Protein AF-A0A091BXR1-F1 (afdb_monomer)

Structure (mmCIF, N/CA/C/O backbone):
data_AF-A0A091BXR1-F1
#
_entry.id   AF-A0A091BXR1-F1
#
loop_
_atom_site.group_PDB
_atom_site.id
_atom_site.type_symbol
_atom_site.label_atom_id
_atom_site.label_alt_id
_atom_site.label_comp_id
_atom_site.label_asym_id
_atom_site.label_entity_id
_atom_site.label_seq_id
_atom_site.pdbx_PDB_ins_code
_atom_site.Cartn_x
_atom_site.Cartn_y
_atom_site.Cartn_z
_atom_site.occupancy
_atom_site.B_iso_or_equiv
_atom_site.auth_seq_id
_atom_site.auth_comp_id
_atom_site.auth_asym_id
_atom_site.auth_atom_id
_atom_site.pdbx_PDB_model_num
ATOM 1 N N . MET A 1 1 ? -2.622 -21.880 33.610 1.00 42.75 1 MET A N 1
ATOM 2 C CA . MET A 1 1 ? -3.788 -21.358 32.866 1.00 42.75 1 MET A CA 1
ATOM 3 C C . MET A 1 1 ? -3.250 -20.638 31.643 1.00 42.75 1 MET A C 1
ATOM 5 O O . MET A 1 1 ? -2.645 -19.586 31.789 1.00 42.75 1 MET A O 1
ATOM 9 N N . ASN A 1 2 ? -3.341 -21.270 30.472 1.00 48.25 2 ASN A N 1
ATOM 10 C CA . ASN A 1 2 ? -2.780 -20.744 29.229 1.00 48.25 2 ASN A CA 1
ATOM 11 C C . ASN A 1 2 ? -3.683 -19.625 28.717 1.00 48.25 2 ASN A C 1
ATOM 13 O O . ASN A 1 2 ? -4.821 -19.883 28.329 1.00 48.25 2 ASN A O 1
ATOM 17 N N . ALA A 1 3 ? -3.180 -18.393 28.741 1.00 55.19 3 ALA A N 1
ATOM 18 C CA . ALA A 1 3 ? -3.835 -17.270 28.097 1.00 55.19 3 ALA A CA 1
ATOM 19 C C . ALA A 1 3 ? -3.880 -17.554 26.592 1.00 55.19 3 ALA A C 1
ATOM 21 O O . ALA A 1 3 ? -2.868 -17.464 25.897 1.00 55.19 3 ALA A O 1
ATOM 22 N N . GLN A 1 4 ? -5.050 -17.944 26.090 1.00 58.56 4 GLN A N 1
ATOM 23 C CA . GLN A 1 4 ? -5.328 -17.863 24.667 1.00 58.56 4 GLN A CA 1
ATOM 24 C C . GLN A 1 4 ? -5.138 -16.398 24.269 1.00 58.56 4 GLN A C 1
ATOM 26 O O . GLN A 1 4 ? -5.912 -15.530 24.669 1.00 58.56 4 GLN A O 1
ATOM 31 N N . ILE A 1 5 ? -4.063 -16.114 23.534 1.00 62.75 5 ILE A N 1
ATOM 32 C CA . ILE A 1 5 ? -3.831 -14.817 22.903 1.00 62.75 5 ILE A CA 1
ATOM 33 C C . ILE A 1 5 ? -5.041 -14.587 22.001 1.00 62.75 5 ILE A C 1
ATOM 35 O O . ILE A 1 5 ? -5.177 -15.256 20.977 1.00 62.75 5 ILE A O 1
ATOM 39 N N . SER A 1 6 ? -5.952 -13.698 22.408 1.00 54.34 6 SER A N 1
ATOM 40 C CA . SER A 1 6 ? -7.141 -13.381 21.623 1.00 54.34 6 SER A CA 1
ATOM 41 C C . SER A 1 6 ? -6.669 -12.901 20.254 1.00 54.34 6 SER A C 1
ATOM 43 O O . SER A 1 6 ? -6.088 -11.815 20.133 1.00 54.34 6 SER A O 1
ATOM 45 N N . LYS A 1 7 ? -6.860 -13.718 19.220 1.00 57.91 7 LYS A N 1
ATOM 46 C CA . LYS A 1 7 ? -6.605 -13.325 17.841 1.00 57.91 7 LYS A CA 1
ATOM 47 C C . LYS A 1 7 ? -7.672 -12.282 17.511 1.00 57.91 7 LYS A C 1
ATOM 49 O O . LYS A 1 7 ? -8.781 -12.630 17.146 1.00 57.91 7 LYS A O 1
ATOM 54 N N . LYS A 1 8 ? -7.376 -11.010 17.790 1.00 62.25 8 LYS A N 1
ATOM 55 C CA . LYS A 1 8 ? -8.262 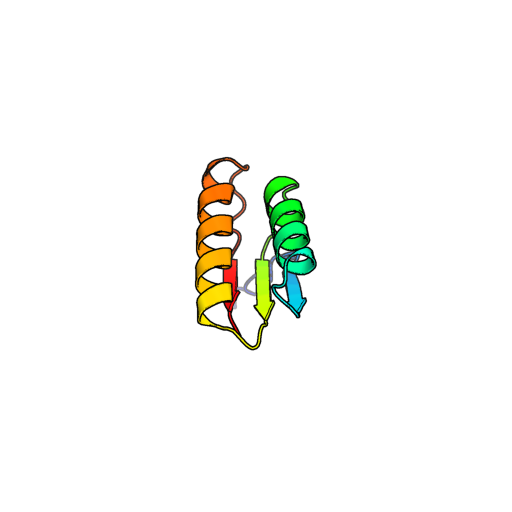-9.884 17.476 1.00 62.25 8 LYS A CA 1
ATOM 56 C C . LYS A 1 8 ? -8.586 -9.968 15.986 1.00 62.25 8 LYS A C 1
A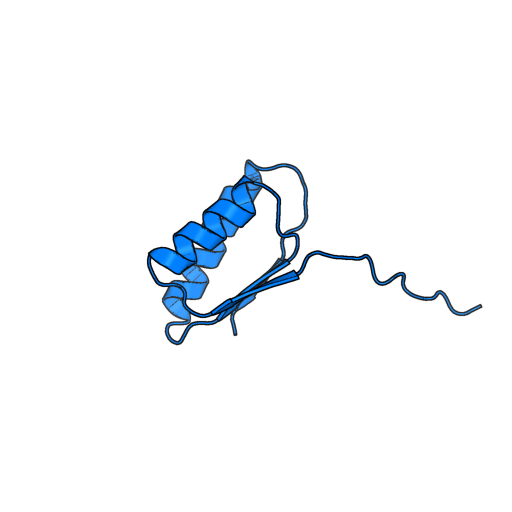TOM 58 O O . LYS A 1 8 ? -7.642 -10.025 15.194 1.00 62.25 8 LYS A O 1
ATOM 63 N N . ASP A 1 9 ? -9.869 -9.971 15.633 1.00 63.84 9 ASP A N 1
ATOM 64 C CA . ASP A 1 9 ? -10.334 -9.924 14.246 1.00 63.84 9 ASP A CA 1
ATOM 65 C C . ASP A 1 9 ? -9.891 -8.602 13.616 1.00 63.84 9 ASP A C 1
ATOM 67 O O . ASP A 1 9 ? -10.574 -7.580 13.689 1.00 63.84 9 ASP A O 1
ATOM 71 N N . ARG A 1 10 ? -8.676 -8.606 13.063 1.00 71.06 10 ARG A N 1
ATOM 72 C CA . ARG A 1 10 ? -8.119 -7.481 12.325 1.00 71.06 10 ARG A CA 1
ATOM 73 C C . ARG A 1 10 ? -8.435 -7.656 10.857 1.00 71.06 10 ARG A C 1
ATOM 75 O O . ARG A 1 10 ? -8.096 -8.677 10.262 1.00 71.06 10 ARG A O 1
ATOM 82 N N . GLN A 1 11 ? -9.071 -6.644 10.280 1.00 83.00 11 GLN A N 1
ATOM 83 C CA . GLN A 1 11 ? -9.313 -6.579 8.844 1.00 83.00 11 GLN A CA 1
ATOM 84 C C . GLN A 1 11 ? -7.977 -6.354 8.141 1.00 83.00 11 GLN A C 1
ATOM 86 O O . GLN A 1 11 ? -7.443 -5.241 8.132 1.00 83.00 11 GLN A O 1
ATOM 91 N N . LYS A 1 12 ? -7.429 -7.450 7.616 1.00 86.00 12 LYS A N 1
ATOM 92 C CA . LYS A 1 12 ? -6.171 -7.487 6.884 1.00 86.00 12 LYS A CA 1
ATOM 93 C C . LYS A 1 12 ? -6.452 -7.514 5.388 1.00 86.00 12 LYS A C 1
ATOM 95 O O . LYS A 1 12 ? -7.167 -8.395 4.916 1.00 86.00 12 LYS A O 1
ATOM 100 N N . VAL A 1 13 ? -5.860 -6.575 4.663 1.00 89.12 13 VAL A N 1
ATOM 101 C CA . VAL A 1 13 ? -5.967 -6.441 3.209 1.00 89.12 13 VAL A CA 1
ATOM 102 C C . VAL A 1 13 ? -4.577 -6.602 2.604 1.00 89.12 13 VAL A C 1
ATOM 104 O O . VAL A 1 13 ? -3.602 -6.106 3.160 1.00 89.12 13 VAL A O 1
ATOM 107 N N . ILE A 1 14 ? -4.478 -7.318 1.486 1.00 91.19 14 ILE A N 1
ATOM 108 C CA . ILE A 1 14 ? -3.246 -7.426 0.701 1.00 91.19 14 ILE A CA 1
ATOM 109 C C . ILE A 1 14 ? -3.520 -6.814 -0.671 1.00 91.19 14 ILE A C 1
ATOM 111 O O . ILE A 1 14 ? -4.391 -7.295 -1.395 1.00 91.19 14 ILE A O 1
ATOM 115 N N . LEU A 1 15 ? -2.792 -5.751 -0.997 1.00 89.69 15 LEU A N 1
ATOM 116 C CA . LEU A 1 15 ? -2.760 -5.109 -2.301 1.00 89.69 15 LEU A CA 1
ATOM 117 C C . LEU A 1 15 ? -1.633 -5.736 -3.128 1.00 89.69 15 LEU A C 1
ATOM 119 O O . LEU A 1 15 ? -0.500 -5.807 -2.661 1.00 89.69 15 LEU A O 1
ATOM 123 N N . VAL A 1 16 ? -1.940 -6.177 -4.347 1.00 93.19 16 VAL A N 1
ATOM 124 C CA . VAL A 1 16 ? -0.942 -6.662 -5.309 1.00 93.19 16 VAL A CA 1
ATOM 125 C C . VAL A 1 16 ? -0.942 -5.716 -6.504 1.00 93.19 16 VAL A C 1
ATOM 127 O O . VAL A 1 16 ? -1.952 -5.615 -7.201 1.00 93.19 16 VAL A O 1
ATOM 130 N N . GLY A 1 17 ? 0.183 -5.040 -6.723 1.00 91.25 17 GLY A N 1
ATOM 131 C CA . GLY A 1 17 ? 0.362 -3.988 -7.717 1.00 91.25 17 GLY A CA 1
ATOM 132 C C . GLY A 1 17 ? 0.157 -2.591 -7.128 1.00 91.25 17 GLY A C 1
ATOM 133 O O . GLY A 1 17 ? -0.980 -2.154 -6.958 1.00 91.25 17 GLY A O 1
ATOM 134 N N . ASP A 1 18 ? 1.253 -1.872 -6.897 1.00 89.69 18 ASP A N 1
ATOM 135 C CA . ASP A 1 18 ? 1.320 -0.490 -6.402 1.00 89.69 18 ASP A CA 1
ATOM 136 C C . ASP A 1 18 ? 1.531 0.523 -7.544 1.00 89.69 18 ASP A C 1
ATOM 138 O O . ASP A 1 18 ? 2.347 1.446 -7.527 1.00 89.69 18 ASP A O 1
ATOM 142 N N . GLY A 1 19 ? 0.781 0.313 -8.626 1.00 89.81 19 GLY A N 1
ATOM 143 C CA . GLY A 1 19 ? 0.629 1.315 -9.676 1.00 89.81 19 GLY A CA 1
ATOM 144 C C . GLY A 1 19 ? -0.308 2.445 -9.237 1.00 89.81 19 GLY A C 1
ATOM 145 O O . GLY A 1 19 ? -0.864 2.428 -8.146 1.00 89.81 19 GLY A O 1
ATOM 146 N N . ALA A 1 20 ? -0.596 3.391 -10.134 1.00 92.00 20 ALA A N 1
ATOM 147 C CA . ALA A 1 20 ? -1.478 4.531 -9.833 1.00 92.00 20 ALA A CA 1
ATOM 148 C C . ALA A 1 20 ? -2.873 4.133 -9.297 1.00 92.00 20 ALA A C 1
ATOM 150 O O . ALA A 1 20 ? -3.464 4.847 -8.490 1.00 92.00 20 ALA A O 1
ATOM 151 N N . VAL A 1 21 ? -3.407 2.989 -9.744 1.00 94.62 21 VAL A N 1
ATOM 152 C CA . VAL A 1 21 ? -4.690 2.451 -9.260 1.00 94.62 21 VAL A CA 1
ATOM 153 C C . VAL A 1 21 ? -4.542 1.827 -7.871 1.00 94.62 21 VAL A C 1
ATOM 155 O O . VAL A 1 21 ? -5.393 2.041 -7.010 1.00 94.62 21 VAL A O 1
ATOM 158 N N . GLY A 1 22 ? -3.463 1.070 -7.654 1.00 92.75 22 GLY A N 1
ATOM 159 C CA . GLY A 1 22 ? -3.189 0.391 -6.392 1.00 92.75 22 GLY A CA 1
ATOM 160 C C . GLY A 1 22 ? -2.939 1.369 -5.251 1.00 92.75 22 GLY A C 1
ATOM 161 O O . GLY A 1 22 ? -3.601 1.278 -4.216 1.00 92.75 22 GLY A O 1
ATOM 162 N N . SER A 1 23 ? -2.085 2.366 -5.486 1.00 90.56 23 SER A N 1
ATOM 163 C CA . SER A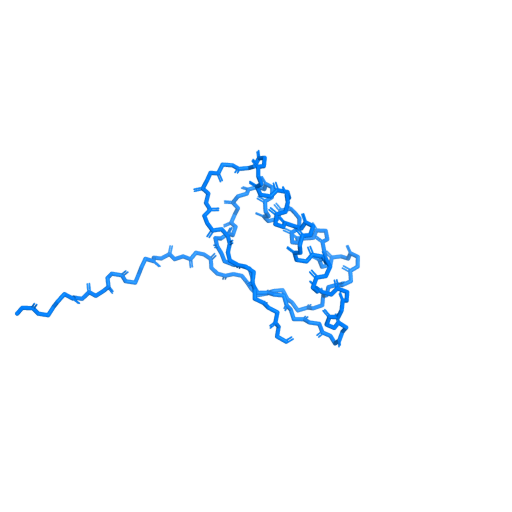 1 23 ? -1.767 3.402 -4.503 1.00 90.56 23 SER A CA 1
ATOM 164 C C . SER A 1 23 ? -2.997 4.244 -4.142 1.00 90.56 23 SER A C 1
ATOM 166 O O . SER A 1 23 ? -3.273 4.479 -2.966 1.00 90.56 23 SER A O 1
ATOM 168 N N . SER A 1 24 ? -3.831 4.599 -5.130 1.00 92.88 24 SER A N 1
ATOM 169 C CA . SER A 1 24 ? -5.107 5.300 -4.899 1.00 92.88 24 SER A CA 1
ATOM 170 C C . SER A 1 24 ? -6.083 4.477 -4.051 1.00 92.88 24 SER A C 1
ATOM 172 O O . SER A 1 24 ? -6.770 5.015 -3.179 1.00 92.88 24 SER A O 1
ATOM 174 N N . TYR A 1 25 ? -6.151 3.163 -4.283 1.00 92.62 25 TYR A N 1
ATOM 175 C CA . TYR A 1 25 ? -6.977 2.264 -3.479 1.00 92.62 25 TYR A CA 1
ATOM 176 C C . TYR A 1 25 ? -6.440 2.129 -2.048 1.00 92.62 25 TYR A C 1
ATOM 178 O O . TYR A 1 25 ? -7.217 2.209 -1.095 1.00 92.62 25 TYR A O 1
ATOM 186 N N . ALA A 1 26 ? -5.122 1.993 -1.877 1.00 90.12 26 ALA A N 1
ATOM 187 C CA . ALA A 1 26 ? -4.488 1.963 -0.562 1.00 90.12 26 ALA A CA 1
ATOM 188 C C . ALA A 1 26 ? -4.746 3.266 0.220 1.00 90.12 26 ALA A C 1
ATOM 190 O O . ALA A 1 26 ? -5.125 3.216 1.393 1.00 90.12 26 ALA A O 1
ATOM 191 N N . PHE A 1 27 ? -4.666 4.421 -0.446 1.00 89.81 27 PHE A N 1
ATOM 192 C CA . PHE A 1 27 ? -4.998 5.722 0.137 1.00 89.81 27 PHE A CA 1
ATOM 193 C C . PHE A 1 27 ? -6.468 5.814 0.573 1.00 89.81 27 PHE A C 1
ATOM 195 O O . PHE A 1 27 ? -6.769 6.258 1.685 1.00 89.81 27 PHE A O 1
ATOM 202 N N . ALA A 1 28 ? -7.403 5.336 -0.253 1.00 89.44 28 ALA A N 1
ATOM 203 C CA . ALA A 1 28 ? -8.820 5.286 0.106 1.00 89.44 28 ALA A CA 1
ATOM 204 C C . ALA A 1 28 ? -9.076 4.379 1.326 1.00 89.44 28 ALA A C 1
ATOM 206 O O . ALA A 1 28 ? -9.828 4.753 2.227 1.00 89.44 28 ALA A O 1
ATOM 207 N N . LEU A 1 29 ? -8.417 3.217 1.405 1.00 87.94 29 LEU A N 1
ATOM 208 C CA . LEU A 1 29 ? -8.532 2.308 2.551 1.00 87.94 29 LEU A CA 1
ATOM 209 C C . LEU A 1 29 ? -8.035 2.935 3.858 1.00 87.94 29 LEU A C 1
ATOM 211 O O . LEU A 1 29 ? -8.665 2.746 4.906 1.00 87.94 29 LEU A O 1
ATOM 215 N N . VAL A 1 30 ? -6.919 3.665 3.785 1.00 84.75 30 VAL A N 1
ATOM 216 C CA . VAL A 1 30 ? -6.312 4.375 4.918 1.00 84.75 30 VAL A CA 1
ATOM 217 C C . VAL A 1 30 ? -7.212 5.518 5.391 1.00 84.75 30 VAL A C 1
ATOM 219 O O . VAL A 1 30 ? -7.518 5.607 6.580 1.00 84.75 30 VAL A O 1
ATOM 222 N N . THR A 1 31 ? -7.694 6.354 4.471 1.00 85.25 31 THR A N 1
ATOM 223 C CA . THR A 1 31 ? -8.525 7.531 4.789 1.00 85.25 31 THR A CA 1
ATOM 224 C C . THR A 1 31 ? -9.926 7.176 5.277 1.00 85.25 31 THR A C 1
ATOM 226 O O . THR A 1 31 ? -10.439 7.807 6.198 1.00 85.25 31 THR A O 1
ATOM 229 N N . GLN A 1 32 ? -10.537 6.125 4.730 1.00 84.75 32 GLN A N 1
ATOM 230 C CA . GLN A 1 32 ? -11.855 5.645 5.163 1.00 84.75 32 GLN A CA 1
ATOM 231 C C . GLN A 1 32 ? -11.790 4.746 6.407 1.00 84.75 32 GLN A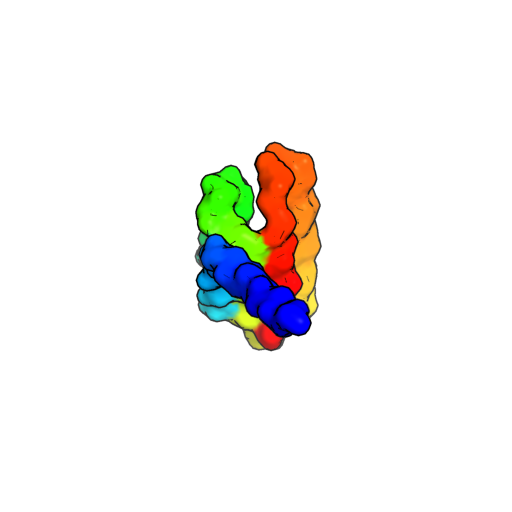 C 1
ATOM 233 O O . GLN A 1 32 ? -12.826 4.324 6.924 1.00 84.75 32 GLN A O 1
ATOM 238 N N . ASN A 1 33 ? -10.585 4.453 6.907 1.00 78.94 33 ASN A N 1
ATOM 239 C CA . ASN A 1 33 ? -10.355 3.650 8.107 1.00 78.94 33 ASN A CA 1
ATOM 240 C C . ASN A 1 33 ? -10.959 2.227 8.022 1.00 78.94 33 ASN A C 1
ATOM 242 O O . ASN A 1 33 ? -11.442 1.672 9.022 1.00 78.94 33 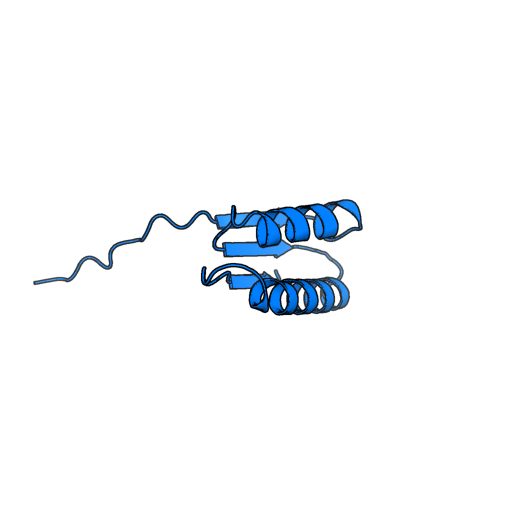ASN A O 1
ATOM 246 N N . VAL A 1 34 ? -10.950 1.656 6.811 1.00 80.88 34 VAL A N 1
ATOM 247 C CA . VAL A 1 34 ? -11.548 0.350 6.477 1.00 80.88 34 VAL A CA 1
ATOM 248 C C . VAL A 1 34 ? -10.590 -0.794 6.803 1.00 80.88 34 VAL A C 1
ATOM 250 O O . VAL A 1 34 ? -11.004 -1.799 7.373 1.00 80.88 34 VAL A O 1
ATOM 253 N N . ALA A 1 35 ? -9.305 -0.648 6.475 1.00 75.50 35 ALA A N 1
ATOM 254 C CA . ALA A 1 35 ? -8.298 -1.676 6.718 1.00 75.50 35 ALA A CA 1
ATOM 255 C C . ALA A 1 35 ? -7.463 -1.354 7.964 1.00 75.50 35 ALA A C 1
ATOM 257 O O . ALA A 1 35 ? -7.085 -0.211 8.203 1.00 75.50 35 ALA A O 1
ATOM 258 N N . GLN A 1 36 ? -7.177 -2.380 8.765 1.00 77.69 36 GLN A N 1
ATOM 259 C CA . GLN A 1 36 ? -6.381 -2.273 9.997 1.00 77.69 36 GLN A CA 1
ATOM 260 C C . GLN A 1 36 ? -4.963 -2.823 9.805 1.00 77.69 36 GLN A C 1
ATOM 262 O O . GLN A 1 36 ? -4.084 -2.608 10.631 1.00 77.69 36 GLN A O 1
ATOM 267 N N . GLU A 1 37 ? -4.737 -3.568 8.729 1.00 82.69 37 GLU A N 1
ATOM 268 C CA . GLU A 1 37 ? -3.433 -4.058 8.300 1.00 82.69 37 GLU A CA 1
ATOM 269 C C . GLU A 1 37 ? -3.447 -4.105 6.773 1.00 82.69 37 GLU A C 1
ATOM 271 O O . GLU A 1 37 ? -4.355 -4.705 6.193 1.00 82.69 37 GLU A O 1
ATOM 276 N N . ILE A 1 38 ? -2.473 -3.457 6.133 1.00 87.19 38 ILE A N 1
ATOM 277 C CA . ILE A 1 38 ? -2.360 -3.393 4.673 1.00 87.19 38 ILE A CA 1
ATOM 278 C C . ILE A 1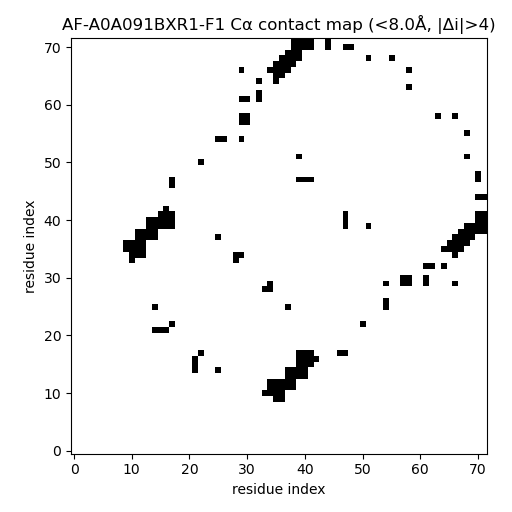 38 ? -0.995 -3.966 4.288 1.00 87.19 38 ILE A C 1
ATOM 280 O O . ILE A 1 38 ? 0.046 -3.434 4.657 1.00 87.19 38 ILE A O 1
ATOM 284 N N . GLY A 1 39 ? -0.981 -5.078 3.562 1.00 89.06 39 GLY A N 1
ATOM 285 C CA . GLY A 1 39 ? 0.219 -5.534 2.862 1.00 89.06 39 GLY A CA 1
ATOM 286 C C . GLY A 1 39 ? 0.223 -4.976 1.446 1.00 89.06 39 GLY A C 1
ATOM 287 O O . GLY A 1 39 ? -0.816 -5.043 0.799 1.00 89.06 39 GLY A O 1
ATOM 288 N N . ILE A 1 40 ? 1.351 -4.460 0.969 1.00 90.19 40 ILE A N 1
ATOM 289 C CA . ILE A 1 40 ? 1.525 -4.019 -0.418 1.00 90.19 40 ILE A CA 1
ATOM 290 C C . ILE A 1 40 ? 2.596 -4.900 -1.059 1.00 90.19 40 ILE A C 1
ATOM 292 O O . ILE A 1 40 ? 3.662 -5.114 -0.482 1.00 90.19 40 ILE A O 1
ATOM 296 N N . VAL A 1 41 ? 2.277 -5.471 -2.216 1.00 90.25 41 VAL A N 1
ATOM 297 C CA . VAL A 1 41 ? 3.151 -6.373 -2.969 1.00 90.25 41 VAL A CA 1
ATOM 298 C C . VAL A 1 41 ? 3.341 -5.794 -4.358 1.00 90.25 41 VAL A C 1
ATOM 300 O O . VAL A 1 41 ? 2.378 -5.709 -5.120 1.00 90.25 41 VAL A O 1
ATOM 303 N N . ASP A 1 42 ? 4.571 -5.443 -4.701 1.00 89.25 42 ASP A N 1
ATOM 304 C CA . ASP A 1 42 ? 4.936 -4.990 -6.040 1.00 89.25 42 ASP A CA 1
ATOM 305 C C . ASP A 1 42 ? 6.332 -5.506 -6.412 1.00 89.25 42 ASP A C 1
ATOM 307 O O . ASP A 1 42 ? 7.116 -5.927 -5.559 1.00 89.25 42 ASP A O 1
ATOM 311 N N . ILE A 1 43 ? 6.644 -5.484 -7.705 1.00 90.12 43 ILE A N 1
ATOM 312 C CA . ILE A 1 43 ? 7.984 -5.795 -8.199 1.00 90.12 43 ILE A CA 1
ATOM 313 C C . ILE A 1 43 ? 8.968 -4.657 -7.893 1.00 90.12 43 ILE A C 1
ATOM 315 O O . ILE A 1 43 ? 10.146 -4.920 -7.634 1.00 90.12 43 ILE A O 1
ATOM 319 N N . ASP A 1 44 ? 8.496 -3.407 -7.888 1.00 89.56 44 ASP A N 1
ATOM 320 C CA . ASP A 1 44 ? 9.287 -2.230 -7.537 1.00 89.56 44 ASP A CA 1
ATOM 321 C C . ASP A 1 44 ? 9.184 -1.931 -6.036 1.00 89.56 44 ASP A C 1
ATOM 323 O O . ASP A 1 44 ? 8.320 -1.192 -5.551 1.00 89.56 44 ASP A O 1
ATOM 327 N N . LYS A 1 45 ? 10.112 -2.526 -5.284 1.00 87.19 45 LYS A N 1
ATOM 328 C CA . LYS A 1 45 ? 10.182 -2.381 -3.826 1.00 87.19 45 LYS A CA 1
ATOM 329 C C . LYS A 1 45 ? 10.490 -0.958 -3.381 1.00 87.19 45 LYS A C 1
ATOM 331 O O . LYS A 1 45 ? 9.932 -0.520 -2.385 1.00 87.19 45 LYS A O 1
ATOM 336 N N . ASN A 1 46 ? 11.323 -0.228 -4.123 1.00 89.50 46 ASN A N 1
ATOM 337 C CA . ASN A 1 46 ? 11.704 1.137 -3.755 1.00 89.50 46 ASN A CA 1
ATOM 338 C C . ASN A 1 46 ? 10.501 2.075 -3.847 1.00 89.50 46 ASN A C 1
ATOM 340 O O . ASN A 1 46 ? 10.275 2.890 -2.954 1.00 89.50 46 ASN A O 1
ATOM 344 N N . ARG A 1 47 ? 9.713 1.935 -4.919 1.00 88.50 47 ARG A N 1
ATOM 345 C CA . ARG A 1 47 ? 8.461 2.674 -5.069 1.00 88.50 47 ARG A CA 1
ATOM 346 C C . ARG A 1 47 ? 7.471 2.318 -3.964 1.00 88.50 47 ARG A C 1
ATOM 348 O O . ARG A 1 47 ? 6.969 3.216 -3.302 1.00 88.50 47 ARG A O 1
ATOM 355 N N . THR A 1 48 ? 7.275 1.023 -3.727 1.00 88.62 48 THR A N 1
ATOM 356 C CA . THR A 1 48 ? 6.338 0.525 -2.708 1.00 88.62 48 THR A CA 1
ATOM 357 C C . THR A 1 48 ? 6.709 0.977 -1.296 1.00 88.62 48 THR A C 1
ATOM 359 O O . THR A 1 48 ? 5.842 1.264 -0.475 1.00 88.62 48 THR A O 1
ATOM 362 N N . GLU A 1 49 ? 8.005 1.052 -0.988 1.00 89.44 49 GLU A N 1
ATOM 363 C CA . GLU A 1 49 ? 8.509 1.614 0.267 1.00 89.44 49 GLU A CA 1
ATOM 364 C C . GLU A 1 49 ? 8.181 3.100 0.394 1.00 89.44 49 GLU A C 1
ATOM 366 O O . GLU A 1 49 ? 7.692 3.518 1.443 1.00 89.44 49 GLU A O 1
ATOM 371 N N . GLY A 1 50 ? 8.380 3.875 -0.674 1.00 90.44 50 GLY A N 1
ATOM 372 C CA . GLY A 1 50 ? 7.993 5.284 -0.720 1.00 90.44 50 GLY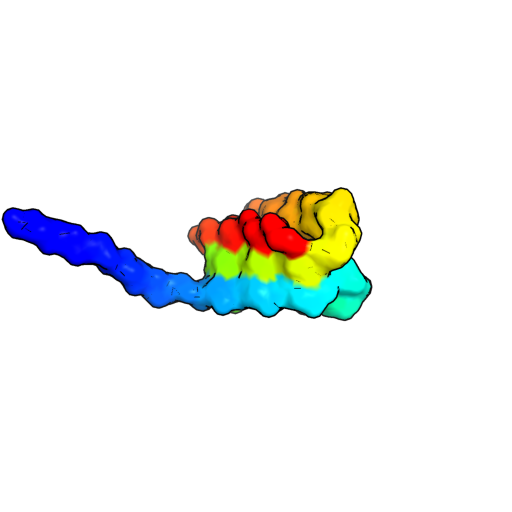 A CA 1
ATOM 373 C C . GLY A 1 50 ? 6.493 5.488 -0.502 1.00 90.44 50 GLY A C 1
ATOM 374 O O . GLY A 1 50 ? 6.104 6.252 0.382 1.00 90.44 50 GLY A O 1
ATOM 375 N N . ASP A 1 51 ? 5.662 4.753 -1.239 1.00 88.44 51 ASP A N 1
ATOM 376 C CA . ASP A 1 51 ? 4.200 4.844 -1.154 1.00 88.44 51 ASP A CA 1
ATOM 377 C C . ASP A 1 51 ? 3.689 4.374 0.227 1.00 88.44 51 ASP A C 1
ATOM 379 O O . ASP A 1 51 ? 2.797 4.988 0.813 1.00 88.44 51 ASP A O 1
ATOM 383 N N . ALA A 1 52 ? 4.297 3.349 0.838 1.00 87.81 52 ALA A N 1
ATOM 384 C CA . ALA A 1 52 ? 3.957 2.924 2.200 1.00 87.81 52 ALA A CA 1
ATOM 385 C C . ALA A 1 52 ? 4.309 3.973 3.276 1.00 87.81 52 ALA A C 1
ATOM 387 O O . ALA A 1 52 ? 3.597 4.079 4.283 1.00 87.81 52 ALA A O 1
ATOM 388 N N . ILE A 1 53 ? 5.393 4.734 3.092 1.00 88.31 53 ILE A N 1
ATOM 389 C CA . ILE A 1 53 ? 5.764 5.841 3.988 1.00 88.31 53 ILE A CA 1
ATOM 390 C C . ILE A 1 53 ? 4.763 6.991 3.834 1.00 88.31 53 ILE A C 1
ATOM 392 O O . ILE A 1 53 ? 4.236 7.457 4.841 1.00 88.31 53 ILE A O 1
ATOM 396 N N . ASP A 1 54 ? 4.416 7.365 2.601 1.00 88.62 54 ASP A N 1
ATOM 397 C CA . ASP A 1 54 ? 3.414 8.407 2.328 1.00 88.62 54 ASP A CA 1
ATOM 398 C C . ASP A 1 54 ? 2.043 8.053 2.940 1.00 88.62 54 ASP A C 1
ATOM 400 O O . ASP A 1 54 ? 1.416 8.840 3.656 1.00 88.62 54 ASP A O 1
ATOM 404 N N . LEU A 1 55 ? 1.611 6.797 2.785 1.00 86.81 55 LEU A N 1
ATOM 405 C CA . LEU A 1 55 ? 0.395 6.288 3.425 1.00 86.81 55 LEU A CA 1
ATOM 406 C C . LEU A 1 55 ? 0.483 6.282 4.958 1.00 86.81 55 LEU A C 1
ATOM 408 O O . LEU A 1 55 ? -0.538 6.447 5.632 1.00 86.81 55 LEU A O 1
ATOM 412 N N . SER A 1 56 ? 1.678 6.089 5.522 1.00 83.12 56 SER A N 1
ATOM 413 C CA . SER A 1 56 ? 1.902 6.149 6.970 1.00 83.12 56 SER A CA 1
ATOM 414 C C . SER A 1 56 ? 1.791 7.571 7.507 1.00 83.12 56 SER A C 1
ATOM 416 O O . SER A 1 56 ? 1.203 7.771 8.572 1.00 83.12 56 SER A O 1
ATOM 418 N N . ASP A 1 57 ? 2.274 8.555 6.757 1.00 84.44 57 ASP A N 1
ATOM 419 C CA . ASP A 1 57 ? 2.132 9.967 7.106 1.00 84.44 57 ASP A CA 1
ATOM 420 C C . ASP A 1 57 ? 0.659 10.403 7.034 1.00 84.44 57 ASP A C 1
ATOM 422 O O . ASP A 1 57 ? 0.167 11.115 7.917 1.00 84.44 57 ASP A O 1
ATOM 426 N N . ALA A 1 58 ? -0.103 9.877 6.068 1.00 81.25 58 ALA A N 1
ATOM 427 C CA . ALA A 1 58 ? -1.546 10.100 5.979 1.00 81.25 58 ALA A CA 1
ATOM 428 C C . ALA A 1 58 ? -2.330 9.530 7.182 1.00 81.25 58 ALA A C 1
ATOM 430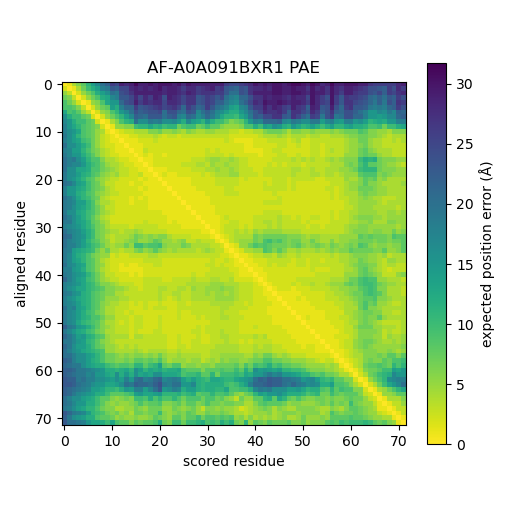 O O . ALA A 1 58 ? -3.383 10.066 7.542 1.00 81.25 58 ALA A O 1
ATOM 431 N N . LEU A 1 59 ? -1.831 8.478 7.851 1.00 75.69 59 LEU A N 1
ATOM 432 C CA . LEU A 1 59 ? -2.464 7.938 9.065 1.00 75.69 59 LEU A CA 1
ATOM 433 C C . LEU A 1 59 ? -2.435 8.915 10.237 1.00 75.69 59 LEU A C 1
ATOM 435 O O . LEU A 1 59 ? -3.318 8.830 11.086 1.00 75.69 59 LEU A O 1
ATOM 439 N N . ALA A 1 60 ? -1.470 9.839 10.302 1.00 72.06 60 ALA A N 1
ATOM 440 C CA . ALA A 1 60 ? -1.382 10.807 11.398 1.00 72.06 60 ALA A CA 1
ATOM 441 C C . ALA A 1 60 ? -2.638 11.692 11.507 1.00 72.06 60 ALA A C 1
ATOM 443 O O . ALA A 1 60 ? -2.961 12.190 12.586 1.00 72.06 60 ALA A O 1
ATOM 444 N N . PHE A 1 61 ? -3.366 11.848 10.399 1.00 69.56 61 PHE A N 1
ATOM 445 C CA . PHE A 1 61 ? -4.582 12.653 10.307 1.00 69.56 61 PHE A CA 1
ATOM 446 C C . PHE A 1 61 ? -5.875 11.835 10.434 1.00 69.56 61 PHE A C 1
ATOM 448 O O . PHE A 1 61 ? -6.955 12.414 10.566 1.00 69.56 61 PHE A O 1
ATOM 455 N N . ASN A 1 62 ? -5.782 10.502 10.458 1.00 62.81 62 ASN A N 1
ATOM 456 C CA . ASN A 1 62 ? -6.926 9.594 10.509 1.00 62.81 62 ASN A CA 1
ATOM 457 C C . ASN A 1 62 ? -6.954 8.880 11.877 1.00 62.81 62 ASN A C 1
ATOM 459 O O . ASN A 1 62 ? -5.917 8.586 12.460 1.00 62.81 62 ASN A O 1
ATOM 463 N N . SER A 1 63 ? -8.143 8.652 12.452 1.00 55.03 63 SER A N 1
ATOM 464 C CA . SER A 1 63 ? -8.334 8.141 13.830 1.00 55.03 63 SER A CA 1
ATOM 465 C C . SER A 1 63 ? -7.416 6.956 14.199 1.00 55.03 63 SER A C 1
ATOM 467 O O . SER A 1 63 ? -7.111 6.155 13.319 1.00 55.03 63 SER A O 1
ATOM 469 N N . PRO A 1 64 ? -7.056 6.752 15.489 1.00 52.88 64 PRO A N 1
ATOM 470 C CA . PRO A 1 64 ? -5.934 5.909 15.923 1.00 52.88 64 PRO A CA 1
ATOM 471 C C . PRO A 1 64 ? -6.216 4.406 15.774 1.00 52.88 64 PRO A C 1
ATOM 473 O O . PRO A 1 64 ? -6.334 3.664 16.752 1.00 52.88 64 PRO A O 1
ATOM 476 N N . LYS A 1 65 ? -6.325 3.919 14.540 1.00 58.44 65 LYS A N 1
ATOM 477 C CA . LYS A 1 65 ? -6.166 2.504 14.233 1.00 58.44 65 LYS A CA 1
ATOM 478 C C . LYS A 1 65 ? -4.722 2.299 13.812 1.00 58.44 65 LYS A C 1
ATOM 480 O O . LYS A 1 65 ? -4.194 2.984 12.946 1.00 58.44 65 LYS A O 1
ATOM 485 N N . LYS A 1 66 ? -4.066 1.357 14.485 1.00 60.31 66 LYS A N 1
ATOM 486 C CA . LYS A 1 66 ? -2.694 0.966 14.177 1.00 60.31 66 LYS A CA 1
ATOM 487 C C . LYS A 1 66 ? -2.698 0.187 12.865 1.00 60.31 66 LYS A C 1
ATOM 489 O O . LYS A 1 66 ? -2.844 -1.033 12.900 1.00 60.31 66 LYS A O 1
ATOM 494 N N . THR A 1 67 ? -2.550 0.896 11.754 1.00 64.25 67 THR A N 1
ATOM 495 C CA . THR A 1 67 ? -2.350 0.296 10.437 1.00 64.25 67 THR A CA 1
ATOM 496 C C . THR A 1 67 ? -0.893 -0.120 10.308 1.00 64.25 67 THR A C 1
ATOM 498 O O . THR A 1 67 ? 0.020 0.662 10.558 1.00 64.25 67 THR A O 1
ATOM 501 N N . LEU A 1 68 ? -0.675 -1.395 10.004 1.00 67.56 68 LEU A N 1
ATOM 502 C CA . LEU A 1 68 ? 0.652 -1.950 9.769 1.00 67.56 68 LEU A CA 1
ATOM 503 C C . LEU A 1 68 ? 0.833 -2.131 8.264 1.00 67.56 68 LEU A C 1
ATOM 505 O O . LEU A 1 68 ? 0.031 -2.839 7.652 1.00 67.56 68 LEU A O 1
ATOM 509 N N . PHE A 1 69 ? 1.882 -1.523 7.710 1.00 75.38 69 PHE A N 1
ATOM 510 C CA . PHE A 1 69 ? 2.301 -1.745 6.331 1.00 75.38 69 PHE A CA 1
ATOM 511 C C . PHE A 1 69 ? 3.326 -2.869 6.263 1.00 75.38 69 PHE A C 1
ATOM 513 O O . PHE A 1 69 ? 4.259 -2.927 7.069 1.00 75.38 69 PHE A O 1
ATOM 520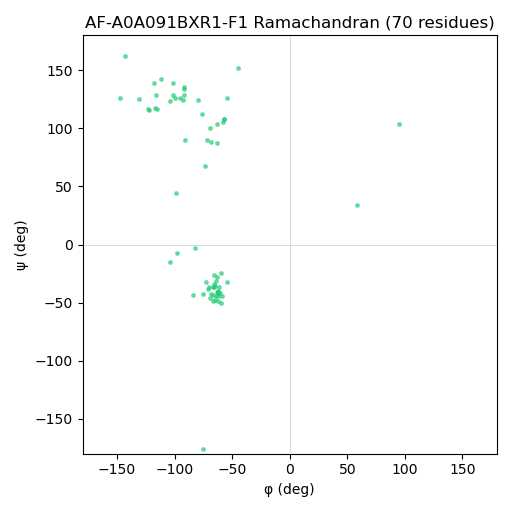 N N . ARG A 1 70 ? 3.142 -3.788 5.314 1.00 75.44 70 ARG A N 1
ATOM 521 C CA . ARG A 1 70 ? 4.123 -4.836 5.024 1.00 75.44 70 ARG A CA 1
ATOM 522 C C . ARG A 1 70 ? 4.393 -4.904 3.535 1.00 75.44 70 ARG A C 1
ATOM 524 O O . ARG A 1 70 ? 3.463 -5.103 2.767 1.00 75.44 70 ARG A O 1
ATOM 531 N N . ILE A 1 71 ? 5.666 -4.801 3.184 1.00 78.62 71 ILE A N 1
ATOM 532 C CA . ILE A 1 71 ? 6.152 -4.833 1.809 1.00 78.62 71 ILE A CA 1
ATOM 533 C C . ILE A 1 71 ? 6.720 -6.226 1.558 1.00 78.62 71 ILE A C 1
ATOM 535 O O . ILE A 1 71 ? 7.477 -6.737 2.393 1.00 78.62 71 ILE A O 1
ATOM 539 N N . LEU A 1 72 ? 6.285 -6.871 0.475 1.00 70.44 72 LEU A N 1
ATOM 540 C CA . LEU A 1 72 ? 6.675 -8.240 0.110 1.00 70.44 72 LEU A CA 1
ATOM 541 C C . LEU A 1 72 ? 7.363 -8.248 -1.256 1.00 70.44 72 LEU A C 1
ATOM 543 O O . LEU A 1 72 ? 6.776 -7.673 -2.190 1.00 70.44 72 LEU A O 1
#

Solvent-accessible surface area (backbone atoms only — not comparable to full-atom values): 4390 Å² total; per-residue (Å²): 135,84,80,74,76,76,79,71,92,65,50,69,44,76,46,76,45,70,48,81,68,37,48,53,50,54,48,49,33,55,70,69,65,67,49,41,26,42,32,44,31,43,92,55,55,72,58,48,52,53,53,52,49,54,53,53,60,57,45,78,81,36,78,97,64,78,62,47,81,42,82,92

Nearest PDB structures (foldseek):
  6j9t-assembly1_A-2  TM=8.861E-01  e=4.044E-07  Lacticaseibacillus casei DSM 20011 = JCM 1134 = ATCC 393
  6j9t-assembly2_E  TM=8.850E-01  e=7.852E-07  Lacticaseibacillus casei DSM 20011 = JCM 1134 = ATCC 393
  1ez4-assembly1_A  TM=8.730E-01  e=8.967E-07  Lactiplantibacillus pentosus
  3pqe-assembly1_D  TM=8.834E-01  e=3.021E-05  Bacillus subtilis
  4lmr-assembly1_A  TM=8.888E-01  e=8.735E-05  Bacillus cereus ATCC 14579

Mean predicted aligned error: 7.61 Å

Sequence (72 aa):
MNAQISKKDRQKVILVGDGAVGSSYAFALVTQNVAQEIGIVDIDKNRTEGDAIDLSDALAFNSPKKTLFRIL

Secondary structure (DSSP, 8-state):
-----------EEEEE--SHHHHHHHHHHHHTT--SEEEEE-S-HHHHHHHHHHHHHHHTTS-S--PEEEE-

InterPro domains:
  IPR001236 Lactate/malate dehydrogenase, N-terminal [PF00056] (12-66)
  IPR001557 L-lactate/malate dehydrogenase [PR00086] (12-36)
  IPR001557 L-lactate/malate dehydrogenase [PR00086] (37-61)
  IPR036291 NAD(P)-binding domain superfamily [SSF51735] (6-67)

Radius of gyration: 13.48 Å; Cα contacts (8 Å, |Δi|>4): 97; chains: 1; bounding box: 24×34×43 Å

pLDDT: mean 79.58, std 13.18, range [42.75, 94.62]

Organism: NCBI:txid1302649

Foldseek 3Di:
DDPPPPPPPFAEEEQEDPDPVRLVVLLVCLQVVPGLEYEYEYPPQVVLVVSVVVSVVVNVVPPDRNYHYHYD